Protein AF-A0A830DD73-F1 (afdb_monomer)

Structure (mmCIF, N/CA/C/O backbone):
data_AF-A0A830DD73-F1
#
_entry.id   AF-A0A830DD73-F1
#
loop_
_atom_site.group_PDB
_atom_site.id
_atom_site.type_symbol
_atom_site.label_atom_id
_atom_site.label_alt_id
_atom_site.label_comp_id
_atom_site.label_asym_id
_atom_site.label_entity_id
_atom_site.label_seq_id
_atom_site.pdbx_PDB_ins_code
_atom_site.Cartn_x
_atom_site.Cartn_y
_atom_site.Cartn_z
_atom_site.occupancy
_atom_site.B_iso_or_equiv
_atom_site.auth_seq_id
_atom_site.auth_comp_id
_atom_site.auth_asym_id
_atom_site.auth_atom_id
_atom_site.pdbx_PDB_model_num
ATOM 1 N N . MET A 1 1 ? -2.209 -0.747 34.867 1.00 35.62 1 MET A N 1
ATOM 2 C CA . MET A 1 1 ? -3.054 -1.524 33.938 1.00 35.62 1 MET A CA 1
ATOM 3 C C . MET A 1 1 ? -3.430 -0.616 32.778 1.00 35.62 1 MET A C 1
ATOM 5 O O . MET A 1 1 ? -4.303 0.224 32.934 1.00 35.62 1 MET A O 1
ATOM 9 N N . CYS A 1 2 ? -2.723 -0.690 31.649 1.00 45.41 2 CYS A N 1
ATOM 10 C CA . CYS A 1 2 ? -3.172 0.017 30.449 1.00 45.41 2 CYS A CA 1
ATOM 11 C C . CYS A 1 2 ? -4.392 -0.728 29.910 1.00 45.41 2 CYS A C 1
ATOM 13 O O . CYS A 1 2 ? -4.254 -1.806 29.338 1.00 45.41 2 CYS A O 1
ATOM 15 N N . ALA A 1 3 ? -5.583 -0.180 30.137 1.00 54.03 3 ALA A N 1
ATOM 16 C CA . ALA A 1 3 ? -6.754 -0.564 29.372 1.00 54.03 3 ALA A CA 1
ATOM 17 C C . ALA A 1 3 ? -6.523 -0.064 27.943 1.00 54.03 3 ALA A C 1
ATOM 19 O O . ALA A 1 3 ? -6.758 1.103 27.640 1.00 54.03 3 ALA A O 1
ATOM 20 N N . ALA A 1 4 ? -5.994 -0.928 27.078 1.00 61.59 4 ALA A N 1
ATOM 21 C CA . ALA A 1 4 ? -6.109 -0.703 25.651 1.00 61.59 4 ALA A CA 1
ATOM 22 C C . ALA A 1 4 ? -7.604 -0.807 25.336 1.00 61.59 4 ALA A C 1
ATOM 24 O O . ALA A 1 4 ? -8.158 -1.902 25.256 1.00 61.59 4 ALA A O 1
ATOM 25 N N . PHE A 1 5 ? -8.279 0.338 25.244 1.00 54.44 5 PHE A N 1
ATOM 26 C CA . PHE A 1 5 ? -9.561 0.405 24.566 1.00 54.44 5 PHE A CA 1
ATOM 27 C C . PHE A 1 5 ? -9.304 -0.131 23.158 1.00 54.44 5 PHE A C 1
ATOM 29 O O . PHE A 1 5 ? -8.645 0.529 22.356 1.00 54.44 5 PHE A O 1
ATOM 36 N N . ALA A 1 6 ? -9.759 -1.353 22.881 1.00 58.66 6 ALA A N 1
ATOM 37 C CA . ALA A 1 6 ? -9.810 -1.879 21.529 1.00 58.66 6 ALA A CA 1
ATOM 38 C C . ALA A 1 6 ? -10.881 -1.075 20.781 1.00 58.66 6 ALA A C 1
ATOM 40 O O . ALA A 1 6 ? -12.026 -1.503 20.638 1.00 58.66 6 ALA A O 1
ATOM 41 N N . LEU A 1 7 ? -10.527 0.146 20.378 1.00 59.78 7 LEU A N 1
ATOM 42 C CA . LEU A 1 7 ? -11.298 0.920 19.425 1.00 59.78 7 LEU A CA 1
ATOM 43 C C . LEU A 1 7 ? -11.162 0.168 18.106 1.00 59.78 7 LEU A C 1
ATOM 45 O O . LEU A 1 7 ? -10.170 0.304 17.395 1.00 59.78 7 LEU A O 1
ATOM 49 N N . SER A 1 8 ? -12.137 -0.693 17.822 1.00 65.62 8 SER A N 1
ATOM 50 C CA . SER A 1 8 ? -12.322 -1.210 16.474 1.00 65.62 8 SER A CA 1
ATOM 51 C C . SER A 1 8 ? -12.729 -0.021 15.617 1.00 65.62 8 SER A C 1
ATOM 53 O O . SER A 1 8 ? -13.873 0.432 15.627 1.00 65.62 8 SER A O 1
ATOM 55 N N . LEU A 1 9 ? -11.741 0.567 14.949 1.00 76.88 9 LEU A N 1
ATOM 56 C CA . LEU A 1 9 ? -11.998 1.609 13.975 1.00 76.88 9 LEU A CA 1
ATOM 57 C C . LEU A 1 9 ? -12.833 1.007 12.834 1.00 76.88 9 LEU A C 1
ATOM 59 O O . LEU A 1 9 ? -12.632 -0.157 12.466 1.00 76.88 9 LEU A O 1
ATOM 63 N N . PRO A 1 10 ? -13.773 1.782 12.270 1.00 88.25 10 PRO A N 1
ATOM 64 C CA . PRO A 1 10 ? -14.573 1.326 11.145 1.00 88.25 10 PRO A CA 1
ATOM 65 C C . PRO A 1 10 ? -13.675 0.956 9.960 1.00 88.25 10 PRO A C 1
ATOM 67 O O . PRO A 1 10 ? -12.564 1.468 9.816 1.00 88.25 10 PRO A O 1
ATOM 70 N N . THR A 1 11 ? -14.159 0.080 9.081 1.00 89.75 11 THR A N 1
ATOM 71 C CA . THR A 1 11 ? -13.477 -0.215 7.814 1.00 89.75 11 THR A CA 1
ATOM 72 C C . THR A 1 11 ? -13.315 1.055 6.990 1.00 89.75 11 THR A C 1
ATOM 74 O O . THR A 1 11 ? -14.226 1.884 6.932 1.00 89.75 11 THR A O 1
ATOM 77 N N . CYS A 1 12 ? -12.168 1.200 6.336 1.00 94.00 12 CYS A N 1
ATOM 78 C CA . CYS A 1 12 ? -11.936 2.336 5.461 1.00 94.00 12 CYS A CA 1
ATOM 79 C C . CYS A 1 12 ? -12.819 2.290 4.209 1.00 94.00 12 CYS A C 1
ATOM 81 O O . CYS A 1 12 ? -13.195 1.204 3.757 1.00 94.00 12 CYS A O 1
ATOM 83 N N . PRO A 1 13 ? -13.142 3.458 3.624 1.00 94.44 13 PRO A N 1
ATOM 84 C CA . PRO A 1 13 ? -13.786 3.501 2.321 1.00 94.44 13 PRO A CA 1
ATOM 85 C C . PRO A 1 13 ? -12.893 2.846 1.261 1.00 94.44 13 PRO A C 1
ATOM 87 O O . PRO A 1 13 ? -11.663 2.842 1.372 1.00 94.44 13 PRO A O 1
ATOM 90 N N . SER A 1 14 ? -13.522 2.302 0.220 1.00 93.56 14 SER A N 1
ATOM 91 C CA . SER A 1 14 ? -12.813 1.749 -0.935 1.00 93.56 14 SER A CA 1
ATOM 92 C C . SER A 1 14 ? -11.947 2.812 -1.616 1.00 93.56 14 SER A C 1
ATOM 94 O O . SER A 1 14 ? -12.327 3.980 -1.698 1.00 93.56 14 SER A O 1
ATOM 96 N N . CYS A 1 15 ? -10.796 2.389 -2.135 1.00 94.56 15 CYS A N 1
ATOM 97 C CA . CYS A 1 15 ? -9.927 3.210 -2.972 1.00 94.56 15 CYS A CA 1
ATOM 98 C C . CYS A 1 15 ? -10.235 2.897 -4.439 1.00 94.56 15 CYS A C 1
ATOM 100 O O . CYS A 1 15 ? -9.755 1.897 -4.987 1.00 94.56 15 CYS A O 1
ATOM 102 N N . GLY A 1 16 ? -11.118 3.693 -5.042 1.00 92.81 16 GLY A N 1
ATOM 103 C CA . GLY A 1 16 ? -11.709 3.385 -6.340 1.00 92.81 16 GLY A CA 1
ATOM 104 C C . GLY A 1 16 ? -12.367 1.998 -6.340 1.00 92.81 16 GLY A C 1
ATOM 105 O O . GLY A 1 16 ? -13.223 1.734 -5.492 1.00 92.81 16 GLY A O 1
ATOM 106 N N . PRO A 1 17 ? -11.968 1.077 -7.240 1.00 91.25 17 PRO A N 1
ATOM 107 C CA . PRO A 1 17 ? -12.533 -0.271 -7.295 1.00 91.25 17 PRO A CA 1
ATOM 108 C C . PRO A 1 17 ? -11.961 -1.229 -6.234 1.00 91.25 17 PRO A C 1
ATOM 110 O O . PRO A 1 17 ? -12.418 -2.368 -6.136 1.00 91.25 17 PRO A O 1
ATOM 113 N N . HIS A 1 18 ? -10.958 -0.811 -5.455 1.00 91.31 18 HIS A N 1
ATOM 114 C CA . HIS A 1 18 ? -10.255 -1.686 -4.521 1.00 91.31 18 HIS A CA 1
ATOM 115 C C . HIS A 1 18 ? -10.848 -1.574 -3.105 1.00 91.31 18 HIS A C 1
ATOM 117 O O . HIS A 1 18 ? -10.736 -0.513 -2.479 1.00 91.31 18 HIS A O 1
ATOM 123 N N . PRO A 1 19 ? -11.451 -2.646 -2.555 1.00 91.69 19 PRO A N 1
ATOM 124 C CA . PRO A 1 19 ? -11.922 -2.640 -1.177 1.00 91.69 19 PRO A CA 1
ATOM 125 C C . PRO A 1 19 ? -10.743 -2.598 -0.197 1.00 91.69 19 PRO A C 1
ATOM 127 O O . PRO A 1 19 ? -9.713 -3.250 -0.403 1.00 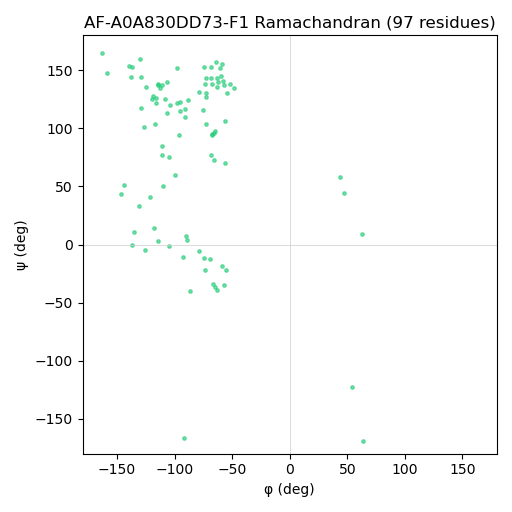91.69 19 PRO A O 1
ATOM 130 N N . VAL A 1 20 ? -10.926 -1.864 0.902 1.00 93.31 20 VAL A N 1
ATOM 131 C CA . VAL A 1 20 ? -9.938 -1.720 1.982 1.00 93.31 20 VAL A CA 1
ATOM 132 C C . VAL A 1 20 ? -10.462 -2.424 3.239 1.00 93.31 20 VAL A C 1
ATOM 134 O O . VAL A 1 20 ? -11.115 -1.801 4.079 1.00 93.31 20 VAL A O 1
ATOM 137 N N . PRO A 1 21 ? -10.256 -3.747 3.366 1.00 91.44 21 PRO A N 1
ATOM 138 C CA . PRO A 1 21 ? -10.727 -4.482 4.529 1.00 91.44 21 PRO A CA 1
ATOM 139 C C . PRO A 1 21 ? -9.871 -4.213 5.769 1.00 91.44 21 PRO A C 1
ATOM 141 O O . PRO A 1 21 ? -8.664 -3.993 5.672 1.00 91.44 21 PRO A O 1
ATOM 144 N N . TYR A 1 22 ? -10.481 -4.343 6.948 1.00 89.38 22 TYR A N 1
ATOM 145 C CA . TYR A 1 22 ? -9.749 -4.374 8.215 1.00 89.38 22 TYR A CA 1
ATOM 146 C C . TYR A 1 22 ? -8.699 -5.510 8.201 1.00 89.38 22 TYR A C 1
ATOM 148 O O . TYR A 1 22 ? -9.023 -6.608 7.733 1.00 89.38 22 TYR A O 1
ATOM 156 N N . PRO A 1 23 ? -7.459 -5.288 8.686 1.00 91.19 23 PRO A N 1
ATOM 157 C CA . PRO A 1 23 ? -6.978 -4.140 9.471 1.00 91.19 23 PRO A CA 1
ATOM 158 C C . PRO A 1 23 ? -6.432 -2.950 8.664 1.00 91.19 23 PRO A C 1
ATOM 160 O O . PRO A 1 23 ? -5.953 -1.996 9.265 1.00 91.19 23 PRO A O 1
ATOM 163 N N . LEU A 1 24 ? -6.484 -2.965 7.331 1.00 93.19 24 LEU A N 1
ATOM 164 C CA . LEU A 1 24 ? -5.834 -1.939 6.508 1.00 93.19 24 LEU A CA 1
ATOM 165 C C . LEU A 1 24 ? -6.431 -0.545 6.750 1.00 93.19 24 LEU A C 1
ATOM 167 O O . LEU A 1 24 ? -7.653 -0.380 6.785 1.00 93.19 24 LEU A O 1
ATOM 171 N N . SER A 1 25 ? -5.560 0.457 6.881 1.00 94.12 25 SER A N 1
ATOM 172 C CA . SER A 1 25 ? -5.937 1.850 7.132 1.00 94.12 25 SER A CA 1
ATOM 173 C C . SER A 1 25 ? -5.464 2.774 6.011 1.00 94.12 25 SER A C 1
ATOM 175 O O . SER A 1 25 ? -4.277 2.812 5.702 1.00 94.12 25 SER A O 1
ATOM 177 N N . THR A 1 26 ? -6.379 3.547 5.419 1.00 94.69 26 THR A N 1
ATOM 178 C CA . THR A 1 26 ? -6.081 4.628 4.45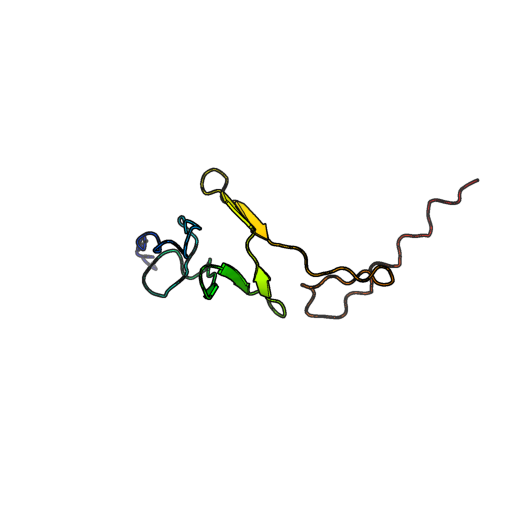5 1.00 94.69 26 THR A CA 1
ATOM 179 C C . THR A 1 26 ? -6.231 6.028 5.054 1.00 94.69 26 THR A C 1
ATOM 181 O O . THR A 1 26 ? -5.969 7.020 4.375 1.00 94.69 26 THR A O 1
ATOM 184 N N . GLY A 1 27 ? -6.628 6.135 6.327 1.00 90.56 27 GLY A N 1
ATOM 185 C CA . GLY A 1 27 ? -6.891 7.408 6.992 1.00 90.56 27 GLY A CA 1
ATOM 186 C C . GLY A 1 27 ? -6.931 7.290 8.520 1.00 90.56 27 GLY A C 1
ATOM 187 O O . GLY A 1 27 ? -7.051 6.195 9.056 1.00 90.56 27 GLY A O 1
ATOM 188 N N . PRO A 1 28 ? -6.854 8.414 9.250 1.00 87.56 28 PRO A N 1
ATOM 189 C CA . PRO A 1 28 ? -6.671 8.416 10.706 1.00 87.56 28 PRO A CA 1
ATOM 190 C C . PRO A 1 28 ? -7.881 7.908 11.506 1.00 87.56 28 PRO A C 1
ATOM 192 O O . PRO A 1 28 ? -7.769 7.687 12.708 1.00 87.56 28 PRO A O 1
ATOM 195 N N . THR A 1 29 ? -9.043 7.763 10.868 1.00 90.75 29 THR A N 1
ATOM 196 C CA . THR A 1 29 ? -10.321 7.441 11.521 1.00 90.75 29 THR A CA 1
ATOM 197 C C . THR A 1 29 ? -10.887 6.078 11.121 1.00 90.75 29 THR A C 1
ATOM 199 O O . THR A 1 29 ? -11.980 5.730 11.561 1.00 90.75 29 THR A O 1
ATOM 202 N N . CYS A 1 30 ? -10.175 5.306 10.297 1.00 92.62 30 CYS A N 1
ATOM 203 C CA . CYS A 1 30 ? -10.609 3.993 9.826 1.00 92.62 30 CYS A CA 1
ATOM 204 C C . CYS A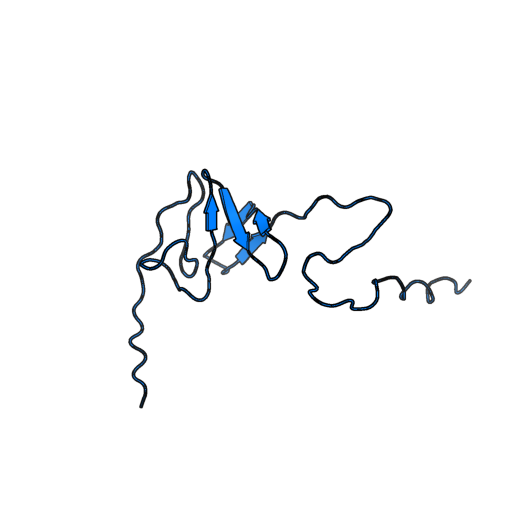 1 30 ? -9.445 2.988 9.792 1.00 92.62 30 CYS A C 1
ATOM 206 O O . CYS A 1 30 ? -8.287 3.377 9.623 1.00 92.62 30 CYS A O 1
ATOM 208 N N . GLY A 1 31 ? -9.749 1.695 9.922 1.00 91.38 31 GLY A N 1
ATOM 209 C CA . GLY A 1 31 ? -8.747 0.625 9.977 1.00 91.38 31 GLY A CA 1
ATOM 210 C C . GLY A 1 31 ? -7.824 0.713 11.197 1.00 91.38 31 GLY A C 1
ATOM 211 O O . GLY A 1 31 ? -8.059 1.482 12.120 1.00 91.38 31 GLY A O 1
ATOM 212 N N . ASP A 1 32 ? -6.759 -0.079 11.218 1.00 91.31 32 ASP A N 1
ATOM 213 C CA . ASP A 1 32 ? -5.739 -0.016 12.264 1.00 91.31 32 ASP A CA 1
ATOM 214 C C . ASP A 1 32 ? -4.570 0.882 11.804 1.00 91.31 32 ASP A C 1
ATOM 216 O O . ASP A 1 32 ? -3.959 0.596 10.767 1.00 91.31 32 ASP A O 1
ATOM 220 N N . PRO A 1 33 ? -4.216 1.948 12.551 1.00 88.81 33 PRO A N 1
ATOM 221 C CA . PRO A 1 33 ? -3.098 2.831 12.213 1.00 88.81 33 PRO A CA 1
ATOM 222 C C . PRO A 1 33 ? -1.745 2.126 12.034 1.00 88.81 33 PRO A C 1
ATOM 224 O O . PRO A 1 33 ? -0.866 2.677 11.370 1.00 88.81 33 PRO A O 1
ATOM 227 N N . LEU A 1 34 ? -1.560 0.929 12.605 1.00 90.56 34 LEU A N 1
ATOM 228 C CA . LEU A 1 34 ? -0.350 0.118 12.429 1.00 90.56 34 LEU A CA 1
ATOM 229 C C . LEU A 1 34 ? -0.259 -0.534 11.039 1.00 90.56 34 LEU A C 1
ATOM 231 O O . LEU A 1 34 ? 0.839 -0.850 10.589 1.00 90.56 34 LEU A O 1
ATOM 235 N N . TYR A 1 35 ? -1.383 -0.699 10.337 1.00 91.25 35 TYR A N 1
ATOM 236 C CA . TYR A 1 35 ? -1.468 -1.317 9.007 1.00 91.25 35 TYR A CA 1
ATOM 237 C C . TYR A 1 35 ? -1.803 -0.267 7.941 1.00 91.25 35 TYR A C 1
ATOM 239 O O . TYR A 1 35 ? -2.743 -0.409 7.151 1.00 91.25 35 TYR A O 1
ATOM 247 N N . LYS A 1 36 ? -1.038 0.829 7.947 1.00 93.06 36 LYS A N 1
ATOM 248 C CA . LYS A 1 36 ? -1.258 1.977 7.066 1.00 93.06 36 LYS A CA 1
ATOM 249 C C . LYS A 1 36 ? -0.873 1.667 5.617 1.00 93.06 36 LYS A C 1
ATOM 251 O O . LYS A 1 36 ? 0.237 1.226 5.334 1.00 93.06 36 LYS A O 1
ATOM 256 N N . ILE A 1 37 ? -1.777 1.988 4.700 1.00 95.31 37 ILE A N 1
ATOM 257 C CA . ILE A 1 37 ? -1.565 2.028 3.253 1.00 95.31 37 ILE A CA 1
ATOM 258 C C . ILE A 1 37 ? -2.076 3.368 2.716 1.00 95.31 37 ILE A C 1
ATOM 260 O O . ILE A 1 37 ? -2.878 4.047 3.357 1.00 95.31 37 ILE A O 1
ATOM 264 N N . ARG A 1 38 ? -1.617 3.783 1.541 1.00 96.06 38 ARG A N 1
ATOM 265 C CA . ARG A 1 38 ? -2.031 5.042 0.917 1.00 96.06 38 ARG A CA 1
ATOM 266 C C . ARG A 1 38 ? -2.971 4.767 -0.251 1.00 96.06 38 ARG A C 1
ATOM 268 O O . ARG A 1 38 ? -2.770 3.823 -1.004 1.00 96.06 38 ARG A O 1
ATOM 275 N N . CYS A 1 39 ? -4.003 5.588 -0.391 1.00 95.62 39 CYS A N 1
ATOM 276 C CA . CYS A 1 39 ? -4.826 5.639 -1.594 1.00 95.62 39 CYS A CA 1
ATOM 277 C C . CYS A 1 39 ? -4.425 6.887 -2.382 1.00 95.62 39 CYS A C 1
ATOM 279 O O . CYS A 1 39 ? -4.522 7.992 -1.849 1.00 95.62 39 CYS A O 1
ATOM 281 N N . ASP A 1 40 ? -3.956 6.710 -3.613 1.00 95.56 40 ASP A N 1
ATOM 282 C CA . ASP A 1 40 ? -3.612 7.793 -4.535 1.00 95.56 40 ASP A CA 1
ATOM 283 C C . ASP A 1 40 ? -4.302 7.539 -5.875 1.00 95.56 40 ASP A C 1
ATOM 285 O O . ASP A 1 40 ? -4.052 6.510 -6.497 1.00 95.56 40 ASP A O 1
ATOM 289 N N . ASN A 1 41 ? -5.195 8.439 -6.299 1.00 94.38 41 ASN A N 1
ATOM 290 C CA . ASN A 1 41 ? -5.907 8.351 -7.583 1.00 94.38 41 ASN A CA 1
ATOM 291 C C . ASN A 1 41 ? -6.436 6.929 -7.889 1.00 94.38 41 ASN A C 1
ATOM 293 O O . ASN A 1 41 ? -6.039 6.301 -8.871 1.00 94.38 41 ASN A O 1
ATOM 297 N N . ASP A 1 42 ? -7.273 6.389 -6.993 1.00 94.12 42 ASP A N 1
ATOM 298 C CA . ASP A 1 42 ? -7.865 5.037 -7.075 1.00 94.12 42 ASP A CA 1
ATOM 299 C C . ASP A 1 42 ? -6.869 3.862 -7.046 1.00 94.12 42 ASP A C 1
ATOM 301 O O . ASP A 1 42 ? -7.239 2.697 -7.237 1.00 94.12 42 ASP A O 1
ATOM 305 N N . THR A 1 43 ? -5.600 4.149 -6.760 1.00 94.44 43 THR A N 1
ATOM 306 C CA . THR A 1 43 ? -4.526 3.168 -6.641 1.00 94.44 43 THR A CA 1
ATOM 307 C C . THR A 1 43 ? -4.114 3.012 -5.184 1.00 94.44 43 THR A C 1
ATOM 309 O O . THR A 1 43 ? -3.749 3.970 -4.505 1.00 94.44 43 THR A O 1
ATOM 312 N N . LEU A 1 44 ? -4.140 1.771 -4.702 1.00 95.75 44 LEU A N 1
ATOM 313 C CA . LEU A 1 44 ? -3.599 1.427 -3.394 1.00 95.75 44 LEU A CA 1
ATOM 314 C C . LEU A 1 44 ? -2.072 1.315 -3.467 1.00 95.75 44 LEU A C 1
ATOM 316 O O . LEU A 1 44 ? -1.526 0.629 -4.334 1.00 95.75 44 LEU A O 1
ATOM 320 N N . LEU A 1 45 ? -1.396 1.973 -2.533 1.00 95.38 45 LEU A N 1
ATOM 321 C CA . LEU A 1 45 ? 0.052 2.052 -2.409 1.00 95.38 45 LEU A CA 1
ATOM 322 C C . LEU A 1 45 ? 0.484 1.583 -1.015 1.00 95.38 45 LEU A C 1
ATOM 324 O O . LEU A 1 45 ? -0.104 1.962 -0.002 1.00 95.38 45 LEU A O 1
ATOM 328 N N . PHE A 1 46 ? 1.528 0.767 -0.969 1.00 93.50 46 PHE A N 1
ATOM 329 C CA . PHE A 1 46 ? 2.212 0.348 0.245 1.00 93.50 46 PHE A CA 1
ATOM 330 C C . PHE A 1 46 ? 3.554 1.074 0.325 1.00 93.50 46 PHE A C 1
ATOM 332 O O . PHE A 1 46 ? 4.429 0.856 -0.514 1.00 93.50 46 PHE A O 1
ATOM 339 N N . ASP A 1 47 ? 3.701 1.950 1.313 1.00 90.81 47 ASP A N 1
ATOM 340 C CA . ASP A 1 47 ? 4.939 2.686 1.553 1.00 90.81 47 ASP A CA 1
ATOM 341 C C . ASP A 1 47 ? 5.822 1.877 2.528 1.00 90.81 47 ASP A C 1
ATOM 343 O O . ASP A 1 47 ? 5.444 1.615 3.670 1.00 90.81 47 ASP A O 1
ATOM 347 N N . SER A 1 48 ? 6.988 1.447 2.048 1.00 86.12 48 SER A N 1
ATOM 348 C CA . SER A 1 48 ? 8.057 0.790 2.811 1.00 86.12 48 SER A CA 1
ATOM 349 C C . SER A 1 48 ? 9.059 1.837 3.330 1.00 86.12 48 SER A C 1
ATOM 351 O O . SER A 1 48 ? 8.799 3.038 3.303 1.00 86.12 48 SER A O 1
ATOM 353 N N . SER A 1 49 ? 10.229 1.402 3.806 1.00 84.38 49 SER A N 1
ATOM 354 C CA . SER A 1 49 ? 11.272 2.297 4.333 1.00 84.38 49 SER A CA 1
ATOM 355 C C . SER A 1 49 ? 11.837 3.267 3.287 1.00 84.38 49 SER A C 1
ATOM 357 O O . SER A 1 49 ? 12.106 4.419 3.611 1.00 84.38 49 SER A O 1
ATOM 359 N N . ASN A 1 50 ? 12.023 2.811 2.044 1.00 82.94 50 ASN A N 1
ATOM 360 C CA . ASN A 1 50 ? 12.636 3.595 0.961 1.00 82.94 50 ASN A CA 1
ATOM 361 C C . ASN A 1 50 ? 11.906 3.463 -0.382 1.00 82.94 50 ASN A C 1
ATOM 363 O O . ASN A 1 50 ? 12.326 4.057 -1.370 1.00 82.94 50 ASN A O 1
ATOM 367 N N . ASN A 1 51 ? 10.832 2.676 -0.437 1.00 85.69 51 ASN A N 1
ATOM 368 C CA . ASN A 1 51 ? 10.125 2.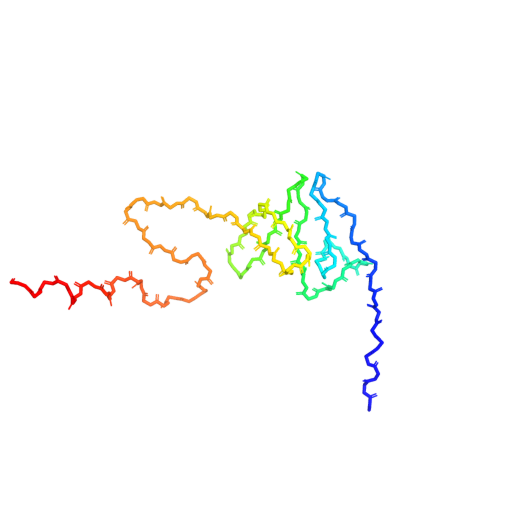366 -1.674 1.00 85.69 51 ASN A CA 1
ATOM 369 C C . ASN A 1 51 ? 8.620 2.422 -1.481 1.00 85.69 51 ASN A C 1
ATOM 371 O O . ASN A 1 51 ? 8.110 2.150 -0.397 1.00 85.69 51 ASN A O 1
ATOM 375 N N . THR A 1 52 ? 7.918 2.711 -2.569 1.00 90.62 52 THR A N 1
ATOM 376 C CA . THR A 1 52 ? 6.463 2.647 -2.639 1.00 90.62 52 THR A CA 1
ATOM 377 C C . THR A 1 52 ? 6.072 1.580 -3.649 1.00 90.62 52 THR A C 1
ATOM 379 O O . THR A 1 52 ? 6.480 1.636 -4.810 1.00 90.62 52 THR A O 1
ATOM 382 N N . TYR A 1 53 ? 5.245 0.630 -3.226 1.00 91.62 53 TYR A N 1
ATOM 383 C CA . TYR A 1 53 ? 4.752 -0.443 -4.080 1.00 91.62 53 TYR A CA 1
ATOM 384 C C . TYR A 1 53 ? 3.273 -0.277 -4.352 1.00 91.62 53 TYR A C 1
ATOM 386 O O . TYR A 1 53 ? 2.480 -0.028 -3.446 1.00 91.62 53 TYR A O 1
ATOM 394 N N . ARG A 1 54 ? 2.872 -0.494 -5.601 1.00 94.00 54 ARG A N 1
ATOM 395 C CA . ARG A 1 54 ? 1.456 -0.635 -5.924 1.00 94.00 54 ARG A CA 1
ATOM 396 C C . ARG A 1 54 ? 0.919 -1.925 -5.316 1.00 94.00 54 ARG A C 1
ATOM 398 O O . ARG A 1 54 ? 1.559 -2.967 -5.398 1.00 94.00 54 ARG A O 1
ATOM 405 N N . ILE A 1 55 ? -0.272 -1.871 -4.747 1.00 94.50 55 ILE A N 1
ATOM 406 C CA . ILE A 1 55 ? -1.001 -3.045 -4.279 1.00 94.50 55 ILE A CA 1
ATOM 407 C C . ILE A 1 55 ? -1.831 -3.592 -5.443 1.00 94.50 55 ILE A C 1
ATOM 409 O O . ILE A 1 55 ? -2.654 -2.881 -6.016 1.00 94.50 55 ILE A O 1
ATOM 413 N N . ASN A 1 56 ? -1.636 -4.868 -5.768 1.00 91.94 56 ASN A N 1
ATOM 414 C CA . ASN A 1 56 ? -2.393 -5.567 -6.806 1.00 91.94 56 ASN A CA 1
ATOM 415 C C . ASN A 1 56 ? -3.696 -6.158 -6.266 1.00 91.94 56 ASN A C 1
ATOM 417 O O . ASN A 1 56 ? -4.713 -6.141 -6.952 1.00 91.94 56 ASN A O 1
ATOM 421 N N . SER A 1 57 ? -3.670 -6.718 -5.054 1.00 90.56 57 SER A N 1
ATOM 422 C CA . SER A 1 57 ? -4.856 -7.346 -4.464 1.00 90.56 57 SER A CA 1
ATOM 423 C C . SER A 1 57 ? -4.772 -7.444 -2.946 1.00 90.56 57 SER A C 1
ATOM 425 O O . SER A 1 57 ? -3.696 -7.694 -2.397 1.00 90.56 57 SER A O 1
ATOM 427 N N . THR A 1 58 ? -5.927 -7.349 -2.292 1.00 91.19 58 THR A N 1
ATOM 428 C CA . THR A 1 58 ? -6.132 -7.590 -0.860 1.00 91.19 58 THR A CA 1
ATOM 429 C C . THR A 1 58 ? -7.032 -8.815 -0.677 1.00 91.19 58 THR A C 1
ATOM 431 O O . THR A 1 58 ? -8.015 -8.997 -1.393 1.00 91.19 58 THR A O 1
ATOM 434 N N . SER A 1 59 ? -6.702 -9.686 0.273 1.00 89.81 59 SER A N 1
ATOM 435 C CA . SER A 1 59 ? -7.515 -10.843 0.649 1.00 89.81 59 SER A CA 1
ATOM 436 C C . SER A 1 59 ? -7.757 -10.813 2.159 1.00 89.81 59 SER A C 1
ATOM 438 O O . SER A 1 59 ? -6.867 -11.196 2.922 1.00 89.81 59 SER A O 1
ATOM 440 N N . PRO A 1 60 ? -8.943 -10.364 2.610 1.00 84.81 60 PRO A N 1
ATOM 441 C CA . PRO A 1 60 ? -9.257 -10.297 4.035 1.00 84.81 60 PRO A CA 1
ATOM 442 C C . PRO A 1 60 ? -9.321 -11.672 4.696 1.00 84.81 60 PRO A C 1
ATOM 444 O O . PRO A 1 60 ? -8.863 -11.823 5.823 1.00 84.81 60 PRO A O 1
ATOM 447 N N . SER A 1 61 ? -9.829 -12.686 3.987 1.00 88.44 61 SER A N 1
ATOM 448 C CA . SER A 1 61 ? -10.019 -14.045 4.515 1.00 88.44 61 SER A CA 1
ATOM 449 C C . SER A 1 61 ? -8.731 -14.666 5.051 1.00 88.44 61 SER A C 1
ATOM 451 O O . SER A 1 61 ? -8.767 -15.387 6.039 1.00 88.44 61 SER A O 1
ATOM 453 N N . ASN A 1 62 ? -7.601 -14.350 4.412 1.00 89.69 62 ASN A N 1
ATOM 454 C CA . ASN A 1 62 ? -6.283 -14.863 4.782 1.00 89.69 62 ASN A CA 1
ATOM 455 C C . ASN A 1 62 ? -5.318 -13.743 5.199 1.00 89.69 62 ASN A C 1
ATOM 457 O O . ASN A 1 62 ? -4.113 -13.971 5.225 1.00 89.69 62 ASN A O 1
ATOM 461 N N . GLN A 1 63 ? -5.835 -12.533 5.455 1.00 86.81 63 GLN A N 1
ATOM 462 C CA . GLN A 1 63 ? -5.054 -11.346 5.829 1.00 86.81 63 GLN A CA 1
ATOM 463 C C . GLN A 1 63 ? -3.831 -11.119 4.920 1.00 86.81 63 GLN A C 1
ATOM 465 O O . GLN A 1 63 ? -2.721 -10.855 5.380 1.00 86.81 63 GLN A O 1
ATOM 470 N N . ARG A 1 64 ? -4.027 -11.253 3.602 1.00 90.56 64 ARG A N 1
ATOM 471 C CA . ARG A 1 64 ? -2.948 -11.209 2.607 1.00 90.56 64 ARG A CA 1
ATOM 472 C C . ARG A 1 64 ? -3.049 -9.972 1.725 1.00 90.56 64 ARG A C 1
ATOM 474 O O . ARG A 1 64 ? -4.102 -9.684 1.164 1.00 90.56 64 ARG A O 1
ATOM 481 N N . LEU A 1 65 ? -1.916 -9.311 1.524 1.00 91.44 65 LEU A N 1
ATOM 482 C CA . LEU A 1 65 ? -1.718 -8.242 0.550 1.00 91.44 65 LEU A CA 1
ATOM 483 C C . LEU A 1 65 ? -0.724 -8.716 -0.513 1.00 91.44 65 LEU A C 1
ATOM 485 O O . LEU A 1 65 ? 0.271 -9.357 -0.180 1.00 91.44 65 LEU A O 1
ATOM 489 N N . VAL A 1 66 ? -0.981 -8.414 -1.782 1.00 92.31 66 VAL A N 1
ATOM 490 C CA . VAL A 1 66 ? -0.036 -8.683 -2.875 1.00 92.31 66 VAL A CA 1
ATOM 491 C C . VAL A 1 66 ? 0.395 -7.357 -3.475 1.00 92.31 66 VAL A C 1
ATOM 493 O O . VAL A 1 66 ? -0.451 -6.595 -3.939 1.00 92.31 66 VAL A O 1
ATOM 496 N N . ILE A 1 67 ? 1.700 -7.103 -3.469 1.00 93.06 67 ILE A N 1
ATOM 497 C CA . ILE A 1 67 ? 2.320 -5.915 -4.059 1.00 93.06 67 ILE A CA 1
ATOM 498 C C . ILE A 1 67 ? 2.863 -6.209 -5.462 1.00 93.06 67 ILE A C 1
ATOM 500 O O . ILE A 1 67 ? 3.216 -7.347 -5.780 1.00 93.06 67 ILE A O 1
ATOM 504 N N . ALA A 1 68 ? 2.914 -5.182 -6.302 1.00 89.75 68 ALA A N 1
ATOM 505 C CA . ALA A 1 68 ? 3.586 -5.209 -7.590 1.00 89.75 68 ALA A CA 1
ATOM 506 C C . ALA A 1 68 ? 5.101 -5.171 -7.388 1.00 89.75 68 ALA A C 1
ATOM 508 O O . ALA A 1 68 ? 5.603 -4.395 -6.572 1.00 89.75 68 ALA A O 1
ATOM 509 N N . LEU A 1 69 ? 5.826 -5.973 -8.169 1.00 81.94 69 LEU A N 1
ATOM 510 C CA . LEU A 1 69 ? 7.275 -5.850 -8.226 1.00 81.94 69 LEU A CA 1
ATOM 511 C C . LEU A 1 69 ? 7.667 -4.581 -8.995 1.00 81.94 69 LEU A C 1
ATOM 513 O O . LEU A 1 69 ? 7.018 -4.251 -9.995 1.00 81.94 69 LEU A O 1
ATOM 517 N N . PRO A 1 70 ? 8.738 -3.892 -8.571 1.00 77.88 70 PRO A N 1
ATOM 518 C CA . PRO A 1 70 ? 9.361 -2.876 -9.399 1.00 77.88 70 PRO A CA 1
ATOM 519 C C . PRO A 1 70 ? 9.937 -3.522 -10.674 1.00 77.88 70 PRO A C 1
ATOM 521 O O . PRO A 1 70 ? 10.211 -4.728 -10.684 1.00 77.88 70 PRO A O 1
ATOM 524 N N . PRO A 1 71 ? 10.129 -2.748 -11.756 1.00 76.50 71 PRO A N 1
ATOM 525 C CA . PRO A 1 71 ? 10.829 -3.229 -12.940 1.00 76.50 71 PRO A CA 1
ATOM 526 C C . PRO A 1 71 ? 12.208 -3.779 -12.560 1.00 76.50 71 PRO A C 1
ATOM 528 O O . PRO A 1 71 ? 12.960 -3.123 -11.843 1.00 76.50 71 PRO A O 1
ATOM 531 N N . ILE A 1 72 ? 12.524 -4.988 -13.024 1.00 72.81 72 ILE A N 1
ATOM 532 C CA . ILE A 1 72 ? 13.832 -5.611 -12.812 1.00 72.81 72 ILE A CA 1
ATOM 533 C C . ILE A 1 72 ? 14.669 -5.369 -14.062 1.00 72.81 72 ILE A C 1
ATOM 535 O O . ILE A 1 72 ? 14.293 -5.800 -15.155 1.00 72.81 72 ILE A O 1
ATOM 539 N N . ASP A 1 73 ? 15.817 -4.722 -13.896 1.00 75.69 73 ASP A N 1
ATOM 540 C CA . ASP A 1 73 ? 16.812 -4.626 -14.956 1.00 75.69 73 ASP A CA 1
ATOM 541 C C . ASP A 1 73 ? 17.489 -5.986 -15.143 1.00 75.69 73 ASP A C 1
ATOM 543 O O . ASP A 1 73 ? 18.026 -6.561 -14.201 1.00 75.69 73 ASP A O 1
ATOM 547 N N . ALA A 1 74 ? 17.516 -6.508 -16.371 1.00 76.06 74 ALA A N 1
ATOM 548 C CA . ALA A 1 74 ? 18.045 -7.850 -16.653 1.00 76.06 74 ALA A CA 1
ATOM 549 C C . ALA A 1 74 ? 19.522 -8.049 -16.241 1.00 76.06 74 ALA A C 1
ATOM 551 O O . ALA A 1 74 ? 19.985 -9.182 -16.116 1.00 76.06 74 ALA A O 1
ATOM 552 N N . SER A 1 75 ? 20.267 -6.960 -16.046 1.00 77.19 75 SER A N 1
ATOM 553 C CA . SER A 1 75 ? 21.676 -6.964 -15.652 1.00 77.19 75 SER A CA 1
ATOM 554 C C . SER A 1 75 ? 21.907 -6.882 -14.141 1.00 77.19 75 SER A C 1
ATOM 556 O O . SER A 1 75 ? 23.044 -7.087 -13.711 1.00 77.19 75 SER A O 1
ATOM 558 N N . THR A 1 76 ? 20.886 -6.597 -13.322 1.00 70.75 76 THR A N 1
ATOM 559 C CA . THR A 1 76 ? 21.063 -6.424 -11.872 1.00 70.7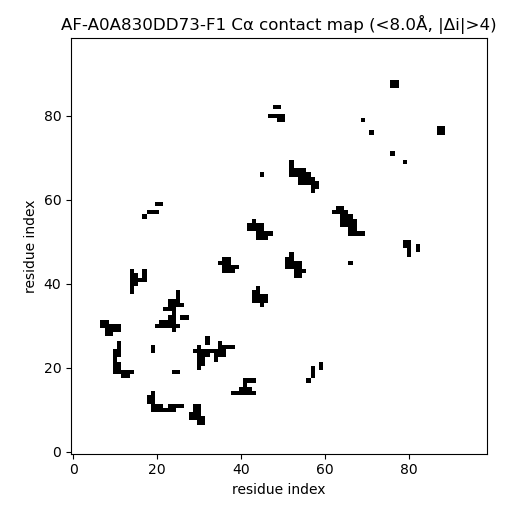5 76 THR A CA 1
ATOM 560 C C . THR A 1 76 ? 19.956 -7.099 -11.061 1.00 70.75 76 THR A C 1
ATOM 562 O O . THR A 1 76 ? 18.796 -7.148 -11.449 1.00 70.75 76 THR A O 1
ATOM 565 N N . CYS A 1 77 ? 20.323 -7.652 -9.904 1.00 71.75 77 CYS A N 1
ATOM 566 C CA . CYS A 1 77 ? 19.374 -8.169 -8.923 1.00 71.75 77 CYS A CA 1
ATOM 567 C C . CYS A 1 77 ? 19.542 -7.343 -7.650 1.00 71.75 77 CYS A C 1
ATOM 569 O O . CYS A 1 77 ? 20.531 -7.504 -6.932 1.00 71.75 77 CYS A O 1
ATOM 571 N N . VAL A 1 78 ? 18.610 -6.421 -7.413 1.00 71.81 78 VAL A N 1
ATOM 572 C CA . VAL A 1 78 ? 18.630 -5.522 -6.257 1.00 71.81 78 VAL A CA 1
ATOM 573 C C . VAL A 1 78 ? 17.378 -5.773 -5.430 1.00 71.81 78 VAL A C 1
ATOM 575 O O . VAL A 1 78 ? 16.263 -5.764 -5.947 1.00 71.81 78 VAL A O 1
ATOM 578 N N . ALA A 1 79 ? 17.561 -6.010 -4.133 1.00 70.31 79 ALA A N 1
ATOM 579 C CA . ALA A 1 79 ? 16.451 -6.033 -3.196 1.00 70.31 79 ALA A CA 1
ATOM 580 C C . ALA A 1 79 ? 16.015 -4.589 -2.932 1.00 70.31 79 A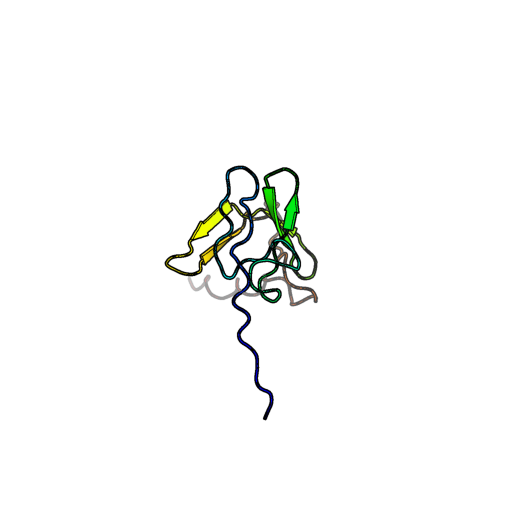LA A C 1
ATOM 582 O O . ALA A 1 79 ? 16.786 -3.803 -2.387 1.00 70.31 79 ALA A O 1
ATOM 583 N N . ALA A 1 80 ? 14.789 -4.242 -3.317 1.00 66.56 80 ALA A N 1
ATOM 584 C CA . ALA A 1 80 ? 14.292 -2.879 -3.169 1.00 66.56 80 ALA A CA 1
ATOM 585 C C . ALA A 1 80 ? 14.129 -2.476 -1.685 1.00 66.56 80 ALA A C 1
ATOM 587 O O . ALA A 1 80 ? 14.416 -1.346 -1.314 1.00 66.56 80 ALA A O 1
ATOM 588 N N . ASP A 1 81 ? 13.769 -3.396 -0.787 1.00 62.41 81 ASP A N 1
ATOM 589 C CA . ASP A 1 81 ? 13.424 -3.063 0.606 1.00 62.41 81 ASP A CA 1
ATOM 590 C C . ASP A 1 81 ? 14.569 -3.075 1.627 1.00 62.41 81 ASP A C 1
ATOM 592 O O . ASP A 1 81 ? 14.304 -2.939 2.822 1.00 62.41 81 ASP A O 1
ATOM 596 N N . PHE A 1 82 ? 15.828 -3.228 1.211 1.00 63.50 82 PHE A N 1
ATOM 597 C CA . PHE A 1 82 ? 16.953 -3.229 2.152 1.00 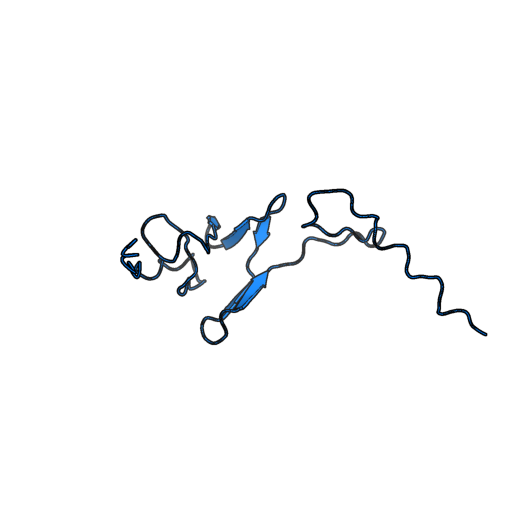63.50 82 PHE A CA 1
ATOM 598 C C . PHE A 1 82 ? 17.521 -1.808 2.353 1.00 63.50 82 PHE A C 1
ATOM 600 O O . PHE A 1 82 ? 18.159 -1.280 1.446 1.00 63.50 82 PHE A O 1
ATOM 607 N N . PRO A 1 83 ? 17.329 -1.178 3.536 1.00 54.16 83 PRO A N 1
ATOM 608 C CA . PRO A 1 83 ? 17.777 0.195 3.806 1.00 54.16 83 PRO A CA 1
ATOM 609 C C . PRO A 1 83 ? 19.294 0.322 4.010 1.00 54.16 83 PRO A C 1
ATOM 611 O O . PRO A 1 83 ? 19.831 1.425 4.053 1.00 54.16 83 PRO A O 1
ATOM 614 N N . THR A 1 84 ? 20.000 -0.793 4.166 1.00 53.59 84 THR A N 1
ATOM 615 C CA . THR A 1 84 ? 21.450 -0.835 4.326 1.00 53.59 84 THR A CA 1
ATOM 616 C C . THR A 1 84 ? 22.018 -1.827 3.334 1.00 53.59 84 THR A C 1
ATOM 618 O O . THR A 1 84 ? 21.399 -2.851 3.054 1.00 53.59 84 THR A O 1
ATOM 621 N N . ASN A 1 85 ? 23.200 -1.501 2.811 1.00 47.19 85 ASN A N 1
ATOM 622 C CA . ASN A 1 85 ? 24.037 -2.329 1.949 1.00 47.19 85 ASN A CA 1
ATOM 623 C C . ASN A 1 85 ? 24.360 -3.686 2.610 1.00 47.19 85 ASN A C 1
ATOM 625 O O . ASN A 1 85 ? 25.488 -3.935 3.032 1.00 47.19 85 ASN A O 1
ATOM 629 N N . GLY A 1 86 ? 23.373 -4.570 2.737 1.00 52.12 86 GLY A N 1
ATOM 630 C CA . GLY A 1 86 ? 23.611 -5.998 2.826 1.00 52.12 86 GLY A CA 1
ATOM 631 C C . GLY A 1 86 ? 24.272 -6.407 1.515 1.00 52.12 86 GLY A C 1
ATOM 632 O O . GLY A 1 86 ? 23.916 -5.848 0.472 1.00 52.12 86 GLY A O 1
ATOM 633 N N . PRO A 1 87 ? 25.279 -7.295 1.551 1.00 44.56 87 PRO A N 1
ATOM 634 C CA . PRO A 1 87 ? 26.039 -7.620 0.358 1.00 44.56 87 PRO A CA 1
ATOM 635 C C . PRO A 1 87 ? 25.063 -7.999 -0.759 1.00 44.56 87 PRO A C 1
ATOM 637 O O . PRO A 1 87 ? 24.078 -8.694 -0.476 1.00 44.56 87 PRO A O 1
ATOM 640 N N . PRO A 1 88 ? 25.296 -7.535 -2.003 1.00 49.75 88 PRO A N 1
ATOM 641 C CA . PRO A 1 88 ? 24.484 -7.966 -3.128 1.00 49.75 88 PRO A CA 1
ATOM 642 C C . PRO A 1 88 ? 24.393 -9.487 -3.063 1.00 49.75 88 PRO A C 1
ATOM 644 O O . PRO A 1 88 ? 25.395 -10.159 -2.796 1.00 49.75 88 PRO A O 1
ATOM 647 N N . ALA A 1 89 ? 23.192 -10.029 -3.254 1.00 53.56 89 ALA A N 1
ATOM 648 C CA . ALA A 1 89 ? 22.975 -11.461 -3.376 1.00 53.56 89 ALA A CA 1
ATOM 649 C C . ALA A 1 89 ? 23.657 -11.959 -4.664 1.00 53.56 89 ALA A C 1
ATOM 651 O O . ALA A 1 89 ? 23.018 -12.240 -5.672 1.00 53.56 89 ALA A O 1
ATOM 652 N N . GLN A 1 90 ? 24.986 -12.009 -4.647 1.00 54.50 90 GLN A N 1
ATOM 653 C CA . GLN A 1 90 ? 25.840 -12.567 -5.684 1.00 54.50 90 GLN A CA 1
ATOM 654 C C . GLN A 1 90 ? 26.807 -13.620 -5.142 1.00 54.50 90 GLN A C 1
ATOM 656 O O . GLN A 1 90 ? 27.428 -14.308 -5.943 1.00 54.50 90 GLN A O 1
ATOM 661 N N . GLN A 1 91 ? 26.865 -13.875 -3.830 1.00 49.75 91 GLN A N 1
ATOM 662 C CA . GLN A 1 91 ? 27.663 -14.988 -3.307 1.00 49.75 91 GLN A CA 1
ATOM 663 C C . GLN A 1 91 ? 26.819 -16.225 -2.984 1.00 49.75 91 GLN A C 1
ATOM 665 O O . GLN A 1 91 ? 26.818 -16.712 -1.862 1.00 49.75 91 GLN A O 1
ATOM 670 N N . LEU A 1 92 ? 26.131 -16.775 -3.988 1.00 50.75 92 LEU A N 1
ATOM 671 C CA . LEU A 1 92 ? 25.781 -18.202 -3.985 1.00 50.75 92 LEU A CA 1
ATOM 672 C C . LEU A 1 92 ? 25.833 -18.788 -5.407 1.00 50.75 92 LEU A C 1
ATOM 674 O O . LEU A 1 92 ? 24.900 -19.415 -5.894 1.00 50.75 92 LEU A O 1
ATOM 678 N N . ARG A 1 93 ? 26.957 -18.570 -6.101 1.00 50.09 93 ARG A N 1
ATOM 679 C CA . ARG A 1 93 ? 27.303 -19.274 -7.352 1.00 50.09 93 ARG A CA 1
ATOM 680 C C . ARG A 1 93 ? 28.634 -20.023 -7.254 1.00 50.09 93 ARG A C 1
ATOM 682 O O . ARG A 1 93 ? 29.417 -20.049 -8.194 1.00 50.09 93 ARG A O 1
ATOM 689 N N . SER A 1 94 ? 28.884 -20.678 -6.122 1.00 51.72 94 SER A N 1
ATOM 690 C CA . SER A 1 94 ? 30.064 -21.536 -5.953 1.00 51.72 94 SER A CA 1
ATOM 691 C C . SER A 1 94 ? 29.759 -22.927 -5.390 1.00 51.72 94 SER A C 1
ATOM 693 O O . SER A 1 94 ? 30.603 -23.467 -4.691 1.00 51.72 94 SER A O 1
ATOM 695 N N . LEU A 1 95 ? 28.597 -23.529 -5.695 1.00 54.16 95 LEU A N 1
ATOM 696 C CA . LEU A 1 95 ? 28.334 -24.958 -5.423 1.00 54.16 95 LEU A CA 1
ATOM 697 C C . LEU A 1 95 ? 27.418 -25.645 -6.464 1.00 54.16 95 LEU A C 1
ATOM 699 O O . LEU A 1 95 ? 26.546 -26.420 -6.091 1.00 54.16 95 LEU A O 1
ATOM 703 N N . GLN A 1 96 ? 27.603 -25.409 -7.772 1.00 57.59 96 GLN A N 1
ATOM 704 C CA . GLN A 1 96 ? 27.003 -26.292 -8.800 1.00 57.59 96 GLN A CA 1
ATOM 705 C C . GLN A 1 96 ? 27.921 -26.694 -9.969 1.00 57.59 96 GLN A C 1
ATOM 707 O O . GLN A 1 96 ? 27.458 -27.358 -10.887 1.00 57.59 96 GLN A O 1
ATOM 712 N N . HIS A 1 97 ? 29.229 -26.425 -9.911 1.00 47.38 97 HIS A N 1
ATOM 713 C CA . HIS A 1 97 ? 30.196 -27.130 -10.764 1.00 47.38 97 HIS A CA 1
ATOM 714 C C . HIS A 1 97 ? 30.975 -28.151 -9.927 1.00 47.38 97 HIS A C 1
ATOM 716 O O . HIS A 1 97 ? 32.117 -27.936 -9.535 1.00 47.38 97 HIS A O 1
ATOM 722 N N . HIS A 1 98 ? 30.296 -29.252 -9.6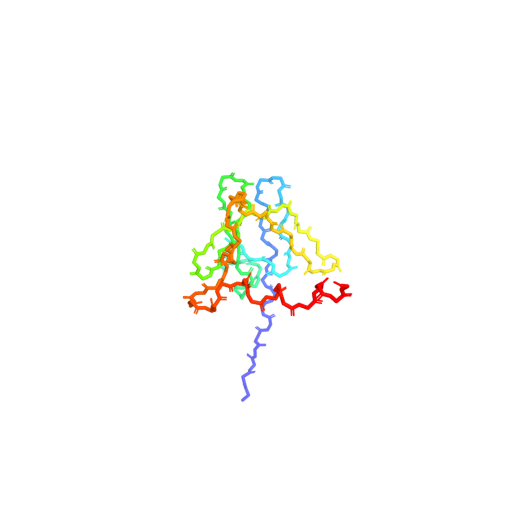07 1.00 48.56 98 HIS A N 1
ATOM 723 C CA . HIS A 1 98 ? 30.936 -30.542 -9.359 1.00 48.56 98 HIS A CA 1
ATOM 724 C C . HIS A 1 98 ? 30.538 -31.466 -10.516 1.00 48.56 98 HIS A C 1
ATOM 726 O O . HIS A 1 98 ? 29.627 -32.282 -10.398 1.00 48.56 98 HIS A O 1
ATOM 732 N N . GLN A 1 99 ? 31.186 -31.246 -11.659 1.00 54.97 99 GLN A N 1
ATOM 733 C CA . GLN A 1 99 ? 31.543 -32.270 -12.639 1.00 54.97 99 GLN A CA 1
ATOM 734 C C . GLN A 1 99 ? 32.915 -31.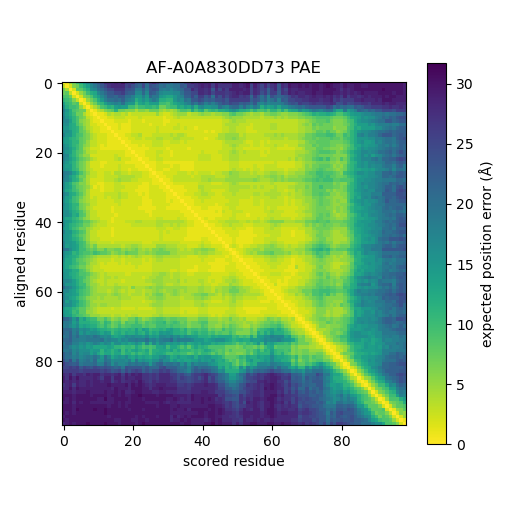904 -13.189 1.00 54.97 99 GLN A C 1
ATOM 736 O O . GLN A 1 99 ? 33.086 -30.712 -13.536 1.00 54.97 99 GLN A O 1
#

Organism: NCBI:txid374723

Foldseek 3Di:
DPPPPPPQAAADDQLAVAGGGACEDQDDRHHNPVRYWHRDNSWIWDDAPQDIWTWPHADPVVRDTDTDDDDDDPVADDDPRDPDCPDGPPPPPPPDPPD

Radius of gyration: 18.86 Å; Cα contacts (8 Å, |Δi|>4): 146; chains: 1; bounding box: 46×41×51 Å

InterPro domains:
  IPR025287 Wall-associated receptor kinase, galacturonan-binding domain [PF13947] (12-67)

Nearest PDB structures (foldseek):
  2wv9-assembly1_A  TM=4.129E-01  e=8.289E+00  Murray valley encephalitis virus (strain MVE-1-51)

Solvent-accessible surface area (backbone atoms only — not comparable to full-atom values): 6540 Å² total; per-residue (Å²): 132,87,79,75,75,80,73,79,44,50,64,29,75,54,33,64,92,43,75,35,53,63,55,34,9,67,51,101,76,15,18,35,83,90,43,58,37,44,65,52,95,54,36,44,32,42,71,59,97,84,45,76,28,46,50,75,48,73,38,65,94,75,74,41,77,40,67,49,80,75,91,75,55,96,90,57,79,77,75,76,86,58,94,58,90,63,75,69,93,67,87,84,82,84,85,82,85,88,123

pLDDT: mean 78.78, std 17.21, range [35.62, 96.06]

Secondary structure (DSSP, 8-state):
--------PPPPPPBTTB---TT-BSBTTBS-GGGB-EEETTEEEEE-SS-EEEEEEEETTTTEEEEPPPPPPTT----TT-SS-PPPTT---SSS---

Sequence (99 aa):
MCAAFALSLPTCPSCGPHPVPYPLSTGPTCGDPLYKIRCDNDTLLFDSSNNTYRINSTSPSNQRLVIALPPIDASTCVAADFPTNGPPAQQLRSLQHHQ

Mean predicted aligned error: 11.46 Å